Protein AF-M3HYA1-F1 (afdb_monomer_lite)

Radius of gyration: 26.89 Å; chains: 1; bounding box: 52×38×69 Å

Structure (mmCIF, N/CA/C/O backbone):
data_AF-M3HYA1-F1
#
_entry.id   AF-M3HYA1-F1
#
loop_
_atom_site.group_PDB
_atom_site.id
_atom_site.type_symbol
_atom_site.label_atom_id
_atom_site.label_alt_id
_atom_site.label_comp_id
_atom_site.label_asym_id
_atom_site.label_entity_id
_atom_site.label_seq_id
_atom_site.pdbx_PDB_ins_code
_atom_site.Cartn_x
_atom_site.Cartn_y
_atom_site.Cartn_z
_atom_site.occupancy
_atom_site.B_iso_or_equiv
_atom_site.auth_seq_id
_atom_site.auth_comp_id
_atom_site.auth_asym_id
_atom_site.auth_atom_id
_atom_site.pdbx_PDB_model_num
ATOM 1 N N . MET A 1 1 ? 27.926 14.614 -44.364 1.00 50.78 1 MET A N 1
ATOM 2 C CA . MET A 1 1 ? 27.875 14.006 -43.005 1.00 50.78 1 MET A CA 1
ATOM 3 C C . MET A 1 1 ? 26.904 12.796 -42.912 1.00 50.78 1 MET A C 1
ATOM 5 O O . MET A 1 1 ? 26.198 12.660 -41.919 1.00 50.78 1 MET A O 1
ATOM 9 N N . SER A 1 2 ? 26.841 11.893 -43.915 1.00 57.12 2 SER A N 1
ATOM 10 C CA . SER A 1 2 ? 25.579 11.154 -44.185 1.00 57.12 2 SER A CA 1
ATOM 11 C C . SER A 1 2 ? 25.626 9.624 -44.394 1.00 57.12 2 SER A C 1
ATOM 13 O O . SER A 1 2 ? 24.578 9.030 -44.579 1.00 57.12 2 SER A O 1
ATOM 15 N N . VAL A 1 3 ? 26.765 8.923 -44.306 1.00 55.47 3 VAL A N 1
ATOM 16 C CA . VAL A 1 3 ? 26.789 7.450 -44.553 1.00 55.47 3 VAL A CA 1
ATOM 17 C C . VAL A 1 3 ? 27.117 6.638 -43.290 1.00 55.47 3 VAL A C 1
ATOM 19 O O . VAL A 1 3 ? 26.374 5.730 -42.909 1.00 55.47 3 VAL A O 1
ATOM 22 N N . LYS A 1 4 ? 28.156 7.032 -42.535 1.00 57.69 4 L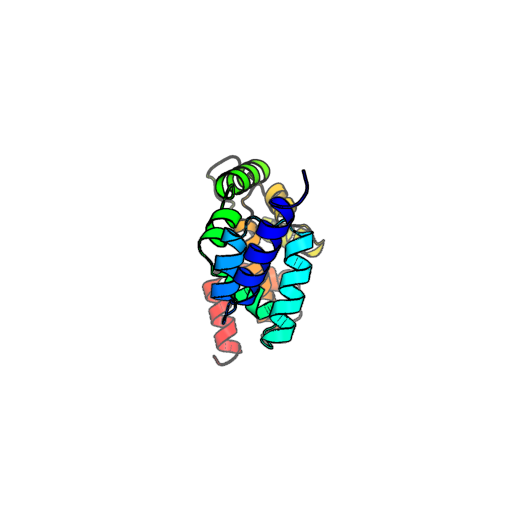YS A N 1
ATOM 23 C CA . LYS A 1 4 ? 28.570 6.350 -41.285 1.00 57.69 4 LYS A CA 1
ATOM 24 C C . LYS A 1 4 ? 27.471 6.311 -40.206 1.00 57.69 4 LYS A C 1
ATOM 26 O O . LYS A 1 4 ? 27.347 5.322 -39.483 1.00 57.69 4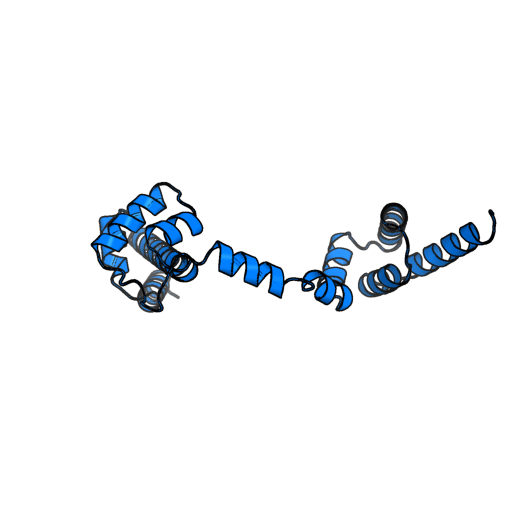 LYS A O 1
ATOM 31 N N . LYS A 1 5 ? 26.644 7.361 -40.098 1.00 59.50 5 LYS A N 1
ATOM 32 C CA . LYS A 1 5 ? 25.568 7.467 -39.088 1.00 59.50 5 LYS A CA 1
ATOM 33 C C . LYS A 1 5 ? 24.407 6.502 -39.370 1.00 59.50 5 LYS A C 1
ATOM 35 O O . LYS A 1 5 ? 23.895 5.879 -38.439 1.00 59.50 5 LYS A O 1
ATOM 40 N N . TYR A 1 6 ? 24.039 6.329 -40.641 1.00 60.25 6 TYR A N 1
ATOM 41 C CA . TYR A 1 6 ? 22.982 5.405 -41.068 1.00 60.25 6 TYR A CA 1
ATOM 42 C C . TYR A 1 6 ? 23.417 3.937 -40.966 1.00 60.25 6 TYR A C 1
ATOM 44 O O . TYR A 1 6 ? 22.649 3.109 -40.470 1.00 60.25 6 TYR A O 1
ATOM 52 N N . GLY A 1 7 ? 24.669 3.619 -41.321 1.00 65.00 7 GLY A N 1
ATOM 53 C CA . GLY A 1 7 ? 25.229 2.273 -41.138 1.00 65.00 7 GLY A CA 1
ATOM 54 C C . GLY A 1 7 ? 25.242 1.824 -39.670 1.00 65.00 7 GLY A C 1
ATOM 55 O O . GLY A 1 7 ? 24.864 0.697 -39.348 1.00 65.00 7 GLY A O 1
ATOM 56 N N . ASN A 1 8 ? 25.579 2.734 -38.749 1.00 74.56 8 ASN A N 1
ATOM 57 C CA . ASN A 1 8 ? 25.585 2.456 -37.308 1.00 74.56 8 ASN A CA 1
ATOM 58 C C . ASN A 1 8 ? 24.167 2.197 -36.759 1.00 74.56 8 ASN A C 1
ATOM 60 O O . ASN A 1 8 ? 23.968 1.305 -35.933 1.00 74.56 8 ASN A O 1
ATOM 64 N N . LEU A 1 9 ? 23.159 2.922 -37.258 1.00 77.06 9 LEU A N 1
ATOM 65 C CA . LEU A 1 9 ? 21.760 2.713 -36.878 1.00 77.06 9 LEU A CA 1
ATOM 66 C C . LEU A 1 9 ? 21.234 1.346 -37.339 1.00 77.06 9 LEU A C 1
ATOM 68 O O . LEU A 1 9 ? 20.646 0.626 -36.532 1.00 77.06 9 LEU A O 1
ATOM 72 N N . ARG A 1 10 ? 21.490 0.960 -38.598 1.00 81.06 10 ARG A N 1
ATOM 73 C CA . ARG A 1 10 ? 21.088 -0.355 -39.133 1.00 81.06 10 ARG A CA 1
ATOM 74 C C . ARG A 1 10 ? 21.724 -1.506 -38.348 1.00 81.06 10 ARG A C 1
ATOM 76 O O . ARG A 1 10 ? 21.028 -2.449 -37.982 1.00 81.06 10 ARG A O 1
ATOM 83 N N . LYS A 1 11 ? 23.015 -1.395 -38.011 1.00 83.88 11 LYS A N 1
ATOM 84 C CA . LYS A 1 11 ? 23.730 -2.398 -37.200 1.00 83.88 11 LYS A CA 1
ATOM 85 C C . LYS A 1 11 ? 23.126 -2.547 -35.799 1.00 83.88 11 LYS A C 1
ATOM 87 O O . LYS A 1 11 ? 22.925 -3.664 -35.331 1.00 83.88 11 LYS A O 1
ATOM 92 N N . ARG A 1 12 ? 22.798 -1.430 -35.138 1.00 84.75 12 ARG A N 1
ATOM 93 C CA . ARG A 1 12 ? 22.163 -1.430 -33.805 1.00 84.75 12 ARG A CA 1
ATOM 94 C C . ARG A 1 12 ? 20.744 -1.988 -33.829 1.00 84.75 12 ARG A C 1
ATOM 96 O O . ARG A 1 12 ? 20.393 -2.719 -32.912 1.00 84.75 12 ARG A O 1
ATOM 103 N N . LYS A 1 13 ? 19.961 -1.670 -34.867 1.00 87.56 13 LYS A N 1
ATOM 104 C CA . LYS A 1 13 ? 18.627 -2.247 -35.085 1.00 87.56 13 LYS A CA 1
ATOM 105 C C . LYS A 1 13 ? 18.717 -3.765 -35.233 1.00 87.56 13 LYS A C 1
ATOM 107 O O . LYS A 1 13 ? 18.084 -4.474 -34.465 1.00 87.56 13 LYS A O 1
ATOM 112 N N . ARG A 1 14 ? 19.560 -4.261 -36.147 1.00 88.56 14 ARG A N 1
ATOM 113 C CA . ARG A 1 14 ? 19.733 -5.707 -36.374 1.00 88.56 14 ARG A CA 1
ATOM 114 C C . ARG A 1 14 ? 20.131 -6.443 -35.094 1.00 88.56 14 ARG A C 1
ATOM 116 O O . ARG A 1 14 ? 19.580 -7.491 -34.800 1.00 88.56 14 ARG A O 1
ATOM 123 N N . LYS A 1 15 ? 21.034 -5.852 -34.308 1.00 90.31 15 LYS A N 1
ATOM 124 C CA . LYS A 1 15 ? 21.467 -6.405 -33.020 1.00 90.31 15 LYS A CA 1
ATOM 125 C C . LYS A 1 15 ? 20.358 -6.441 -31.959 1.00 90.31 15 LYS A C 1
ATOM 127 O O . LYS A 1 15 ? 20.421 -7.270 -31.071 1.00 90.31 15 LYS A O 1
ATOM 132 N N . LEU A 1 16 ? 19.389 -5.530 -32.003 1.00 90.06 16 LEU A N 1
ATOM 133 C CA . LEU A 1 16 ? 18.227 -5.549 -31.109 1.00 90.06 16 LEU A CA 1
ATOM 134 C C . LEU A 1 16 ? 17.212 -6.611 -31.527 1.00 90.06 16 LEU A C 1
ATOM 136 O O . LEU A 1 16 ? 16.700 -7.328 -30.678 1.00 90.06 16 LEU A O 1
ATOM 140 N N . LEU A 1 17 ? 16.965 -6.716 -32.833 1.00 92.31 17 LEU A N 1
ATOM 141 C CA . LEU A 1 17 ? 16.042 -7.699 -33.396 1.00 92.31 17 LEU A CA 1
ATOM 142 C C . LEU A 1 17 ? 16.547 -9.140 -33.260 1.00 92.31 17 LEU A C 1
ATOM 144 O O . LEU A 1 17 ? 15.741 -10.056 -33.251 1.00 92.31 17 LEU A O 1
ATOM 148 N N . SER A 1 18 ? 17.858 -9.348 -33.113 1.00 93.31 18 SER A N 1
ATOM 149 C CA . SER A 1 18 ? 18.441 -10.678 -32.906 1.00 93.31 18 SER A CA 1
ATOM 150 C C . SER A 1 18 ? 18.263 -11.229 -31.487 1.00 93.31 18 SER A C 1
ATOM 152 O O . SER A 1 18 ? 18.858 -12.252 -31.168 1.00 93.31 18 SER A O 1
ATOM 154 N N . ALA A 1 19 ? 17.553 -10.531 -30.597 1.00 94.62 19 ALA A N 1
ATOM 155 C CA . ALA A 1 19 ? 17.269 -11.047 -29.264 1.00 94.62 19 ALA A CA 1
ATOM 156 C C . ALA A 1 19 ? 16.262 -12.199 -29.349 1.00 94.62 19 ALA A C 1
ATOM 158 O O . ALA A 1 19 ? 15.220 -12.051 -29.983 1.00 94.62 19 ALA A O 1
ATOM 159 N N . SER A 1 20 ? 16.538 -13.314 -28.676 1.00 93.38 20 SER A N 1
ATOM 160 C CA . SER A 1 20 ? 15.624 -14.463 -28.649 1.00 93.38 20 SER A CA 1
ATOM 161 C C . SER A 1 20 ? 14.661 -14.427 -27.465 1.00 93.38 20 SER A C 1
ATOM 163 O O . SER A 1 20 ? 13.636 -15.092 -27.504 1.00 93.38 20 SER A O 1
ATOM 165 N N . THR A 1 21 ? 14.972 -13.654 -26.418 1.00 96.69 21 THR A N 1
ATOM 166 C CA . THR A 1 21 ? 14.136 -13.540 -25.212 1.00 96.69 21 THR A CA 1
ATOM 167 C C . THR A 1 21 ? 13.959 -12.084 -24.771 1.00 96.69 21 THR A C 1
ATOM 169 O O . THR A 1 21 ? 14.792 -11.230 -25.112 1.00 96.69 21 THR A O 1
ATOM 172 N N . PRO A 1 22 ? 12.925 -11.775 -23.965 1.00 96.12 22 PRO A N 1
ATOM 173 C CA . PRO A 1 22 ? 12.728 -10.446 -23.388 1.00 96.12 22 PRO A CA 1
ATOM 174 C C . PRO A 1 22 ? 13.934 -9.954 -22.571 1.00 96.12 22 PRO A C 1
ATOM 176 O O . PRO A 1 22 ? 14.305 -8.782 -22.651 1.00 96.12 22 PRO A O 1
ATOM 179 N N . GLU A 1 23 ? 14.606 -10.834 -21.824 1.00 95.31 23 GLU A N 1
ATOM 180 C CA . GLU A 1 23 ? 15.807 -10.507 -21.042 1.00 95.31 23 GLU A CA 1
ATOM 181 C C . GLU A 1 23 ? 16.959 -10.072 -21.947 1.00 95.31 23 GLU A C 1
ATOM 183 O O . GLU A 1 23 ? 17.575 -9.024 -21.718 1.00 95.31 23 GLU A O 1
ATOM 188 N N . GLN A 1 24 ? 17.217 -10.843 -23.008 1.00 95.50 24 GLN A N 1
ATOM 189 C CA . GLN A 1 24 ? 18.237 -10.507 -23.998 1.00 95.50 24 GLN A CA 1
ATOM 190 C C . GLN A 1 24 ? 17.899 -9.193 -24.708 1.00 95.50 24 GLN A C 1
ATOM 192 O O . GLN A 1 24 ? 18.779 -8.351 -24.912 1.00 95.50 24 GLN A O 1
ATOM 197 N N . TYR A 1 25 ? 16.622 -8.976 -25.033 1.00 94.81 25 TYR A N 1
ATOM 198 C CA . TYR A 1 25 ? 16.161 -7.742 -25.660 1.00 94.81 25 TYR A CA 1
ATOM 199 C C . TYR A 1 25 ? 16.444 -6.522 -24.774 1.00 94.81 25 TYR A C 1
ATOM 201 O O . TYR A 1 25 ? 16.960 -5.506 -25.253 1.00 94.81 25 TYR A O 1
ATOM 209 N N . ILE A 1 26 ? 16.186 -6.614 -23.464 1.00 94.00 26 ILE A N 1
ATOM 210 C CA . ILE A 1 26 ? 16.490 -5.536 -22.511 1.00 94.00 26 ILE A CA 1
ATOM 211 C C . ILE A 1 26 ? 17.997 -5.262 -22.429 1.00 94.00 26 ILE A C 1
ATOM 213 O O . ILE A 1 26 ? 18.398 -4.095 -22.501 1.00 94.00 26 ILE A O 1
ATOM 217 N N . GLU A 1 27 ? 18.829 -6.298 -22.332 1.00 93.38 27 GLU A N 1
ATOM 218 C CA . GLU A 1 27 ? 20.296 -6.184 -22.321 1.00 93.38 27 GLU A CA 1
ATOM 219 C C . GLU A 1 27 ? 20.820 -5.444 -23.563 1.00 93.38 27 GLU A C 1
ATOM 221 O O . GLU A 1 27 ? 21.581 -4.468 -23.480 1.00 93.38 27 GLU A O 1
ATOM 226 N N . LEU A 1 28 ? 20.353 -5.857 -24.741 1.00 93.25 28 LEU A N 1
ATOM 227 C CA . LEU A 1 28 ? 20.719 -5.252 -26.019 1.00 93.25 28 LEU A CA 1
ATOM 228 C C . LEU A 1 28 ? 20.169 -3.824 -26.139 1.00 93.25 28 LEU A C 1
ATOM 230 O O . LEU A 1 28 ? 20.872 -2.927 -26.616 1.00 93.25 28 LEU A O 1
ATOM 234 N N . SER A 1 29 ? 18.963 -3.567 -25.629 1.00 91.06 29 SER A N 1
ATOM 235 C CA . SER A 1 29 ? 18.353 -2.235 -25.588 1.00 91.06 29 SER A CA 1
ATOM 236 C C . SER A 1 29 ? 19.150 -1.261 -24.737 1.00 91.06 29 SER A C 1
ATOM 238 O O . SER A 1 29 ? 19.404 -0.136 -25.189 1.00 91.06 29 SER A O 1
ATOM 240 N N . ILE A 1 30 ? 19.611 -1.672 -23.557 1.00 89.69 30 ILE A N 1
ATOM 241 C CA . ILE A 1 30 ? 20.474 -0.847 -22.702 1.00 89.69 30 ILE A CA 1
ATOM 242 C C . ILE A 1 30 ? 21.777 -0.510 -23.443 1.00 89.69 30 ILE A C 1
ATOM 244 O O . ILE A 1 30 ? 22.164 0.659 -23.505 1.00 89.69 30 ILE A O 1
ATOM 248 N N . LYS A 1 31 ? 22.396 -1.501 -24.098 1.00 88.31 31 LYS A N 1
ATOM 249 C CA . LYS A 1 31 ? 23.670 -1.347 -24.827 1.00 88.31 31 LYS A CA 1
ATOM 250 C C . LYS A 1 31 ? 23.550 -0.553 -26.137 1.00 88.31 31 LYS A C 1
ATOM 252 O O . LYS A 1 31 ? 24.516 0.075 -26.563 1.00 88.31 31 LYS A O 1
ATOM 257 N N . SER A 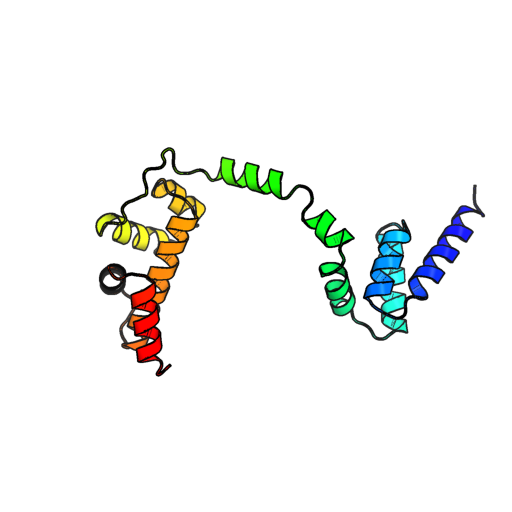1 32 ? 22.377 -0.536 -26.774 1.00 83.50 32 SER A N 1
ATOM 258 C CA . SER A 1 32 ? 22.174 0.033 -28.119 1.00 83.50 32 SER A CA 1
ATOM 259 C C . SER A 1 32 ? 22.379 1.556 -28.226 1.00 83.50 32 SER A C 1
ATOM 261 O O . SER A 1 32 ? 22.552 2.074 -29.334 1.00 83.50 32 SER A O 1
ATOM 263 N N . LYS A 1 33 ? 22.346 2.300 -27.105 1.00 78.00 33 LYS A N 1
ATOM 264 C CA . LYS A 1 33 ? 22.386 3.782 -27.060 1.00 78.00 33 LYS A CA 1
ATOM 265 C C . LYS A 1 33 ? 21.422 4.459 -28.066 1.00 78.00 33 LYS A C 1
ATOM 267 O O . LYS A 1 33 ? 21.692 5.563 -28.533 1.00 78.00 33 LYS A O 1
ATOM 272 N N . LEU A 1 34 ? 20.336 3.786 -28.464 1.00 82.19 34 LEU A N 1
ATOM 273 C CA . LEU A 1 34 ? 19.315 4.341 -29.360 1.00 82.19 34 LEU A CA 1
ATOM 274 C C . LEU A 1 34 ? 18.381 5.295 -28.601 1.00 82.19 34 LEU A C 1
ATOM 276 O O . LEU A 1 34 ? 18.129 5.105 -27.410 1.00 82.19 34 LEU A O 1
ATOM 280 N N . THR A 1 35 ? 17.852 6.305 -29.296 1.00 78.19 35 THR A N 1
ATOM 281 C CA . THR A 1 35 ? 16.873 7.250 -28.737 1.00 78.19 35 THR A CA 1
ATOM 282 C C . THR A 1 35 ? 15.495 6.600 -28.574 1.00 78.19 35 THR A C 1
ATOM 284 O O . THR A 1 35 ? 15.175 5.635 -29.269 1.00 78.19 35 THR A O 1
ATOM 287 N N . GLY A 1 36 ? 14.670 7.137 -27.667 1.00 76.56 36 GLY A N 1
ATOM 288 C CA . GLY A 1 36 ? 13.341 6.602 -27.330 1.00 76.56 36 GLY A CA 1
ATOM 289 C C . GLY A 1 36 ? 12.435 6.322 -28.540 1.00 76.56 36 GLY A C 1
ATOM 290 O O . GLY A 1 36 ? 12.014 5.177 -28.695 1.00 76.56 36 GLY A O 1
ATOM 291 N N . PRO A 1 37 ? 12.216 7.290 -29.453 1.00 77.06 37 PRO A N 1
ATOM 292 C CA . PRO A 1 37 ? 11.366 7.079 -30.629 1.00 77.06 37 PRO A CA 1
ATOM 293 C C . PRO A 1 37 ? 11.848 5.935 -31.532 1.00 77.06 37 PRO A C 1
ATOM 295 O O . PRO A 1 37 ? 11.060 5.107 -31.979 1.00 77.06 37 PRO A O 1
ATOM 298 N N . LYS A 1 38 ? 13.169 5.820 -31.729 1.00 79.31 38 LYS A N 1
ATOM 299 C CA . LYS A 1 38 ? 13.770 4.757 -32.551 1.00 79.31 38 LYS A CA 1
ATOM 300 C C . LYS A 1 38 ? 13.646 3.384 -31.895 1.00 79.31 38 LYS A C 1
ATOM 302 O O . LYS A 1 38 ? 13.476 2.393 -32.591 1.00 79.31 38 LYS A O 1
ATOM 307 N N . LYS A 1 39 ? 13.716 3.319 -30.563 1.00 84.44 39 LYS A N 1
ATOM 308 C CA . LYS A 1 39 ? 13.506 2.075 -29.813 1.00 84.44 39 LYS A CA 1
ATOM 309 C C . LYS A 1 39 ? 12.055 1.619 -29.834 1.00 84.44 39 LYS A C 1
ATOM 311 O O . LYS A 1 39 ? 11.840 0.416 -29.844 1.00 84.44 39 LYS A O 1
ATOM 316 N N . SER A 1 40 ? 11.092 2.541 -29.843 1.00 86.00 40 SER A N 1
ATOM 317 C CA . SER A 1 40 ? 9.668 2.188 -29.862 1.00 86.00 40 SER A CA 1
ATOM 318 C C . SER A 1 40 ? 9.331 1.350 -31.098 1.00 86.00 40 SER A C 1
ATOM 320 O O . SER A 1 40 ? 8.913 0.206 -30.966 1.00 86.00 40 SER A O 1
ATOM 322 N N . SER A 1 41 ? 9.676 1.855 -32.289 1.00 88.50 41 SER A N 1
ATOM 323 C CA . SER A 1 41 ? 9.460 1.143 -33.559 1.00 88.50 41 SER A CA 1
ATOM 324 C C . SER A 1 41 ? 10.168 -0.220 -33.612 1.00 88.50 41 SER A C 1
ATOM 326 O O . SER A 1 41 ? 9.557 -1.204 -34.013 1.00 88.50 41 SER A O 1
ATOM 328 N N . ILE A 1 42 ? 11.418 -0.307 -33.140 1.00 90.81 42 ILE A N 1
ATOM 329 C CA . ILE A 1 42 ? 12.170 -1.576 -33.105 1.00 90.81 42 ILE A CA 1
ATOM 330 C C . ILE A 1 42 ? 11.553 -2.566 -32.107 1.00 90.81 42 ILE A C 1
ATOM 332 O O . ILE A 1 42 ? 11.567 -3.767 -32.348 1.00 90.81 42 ILE A O 1
ATOM 336 N N . THR A 1 43 ? 11.000 -2.070 -30.998 1.00 92.31 43 THR A N 1
ATOM 337 C CA . THR A 1 43 ? 10.329 -2.912 -30.001 1.00 92.31 43 THR A CA 1
ATOM 338 C C . THR A 1 43 ? 9.060 -3.517 -30.577 1.00 92.31 43 THR A C 1
ATOM 340 O O . THR A 1 43 ? 8.867 -4.718 -30.444 1.00 92.31 43 THR A O 1
ATOM 343 N N . SER A 1 44 ? 8.233 -2.724 -31.261 1.00 93.06 44 SER A N 1
ATOM 344 C CA . SER A 1 44 ? 7.032 -3.233 -31.933 1.00 93.06 44 SER A CA 1
ATOM 345 C C . SER A 1 44 ? 7.367 -4.304 -32.974 1.00 93.06 44 SER A C 1
ATOM 347 O O . SER A 1 44 ? 6.711 -5.341 -33.022 1.00 93.06 44 SER A O 1
ATOM 349 N N . GLU A 1 45 ? 8.417 -4.084 -33.770 1.00 94.12 45 GLU A N 1
ATOM 350 C CA . GLU A 1 45 ? 8.896 -5.049 -34.768 1.00 94.12 45 GLU A CA 1
ATOM 351 C C . GLU A 1 45 ? 9.384 -6.349 -34.113 1.00 94.12 45 GLU A C 1
ATOM 353 O O . GLU A 1 45 ? 8.985 -7.434 -34.528 1.00 94.12 45 GLU A O 1
ATOM 358 N N . TRP A 1 46 ? 10.175 -6.249 -33.041 1.00 95.69 46 TRP A N 1
ATOM 359 C CA . TRP A 1 46 ? 10.661 -7.414 -32.302 1.00 95.69 46 TRP A CA 1
ATOM 360 C C . TRP A 1 46 ? 9.519 -8.231 -31.682 1.00 95.69 46 TRP A C 1
ATOM 362 O O . TRP A 1 46 ? 9.484 -9.450 -31.842 1.00 95.69 46 TRP A O 1
ATOM 372 N N . LEU A 1 47 ? 8.556 -7.567 -31.037 1.00 95.56 47 LEU A N 1
ATOM 373 C CA . LEU A 1 47 ? 7.375 -8.213 -30.451 1.00 95.56 47 LEU A CA 1
ATOM 374 C C . LEU A 1 47 ? 6.561 -8.953 -31.514 1.00 95.56 47 LEU A C 1
ATOM 376 O O . LEU A 1 47 ? 6.235 -10.122 -31.337 1.00 95.56 47 LEU A O 1
ATOM 380 N N . THR A 1 48 ? 6.323 -8.303 -32.656 1.00 94.88 48 THR A N 1
ATOM 381 C CA . THR A 1 48 ? 5.602 -8.913 -33.785 1.00 94.88 48 THR A CA 1
ATOM 382 C C . THR A 1 48 ? 6.330 -10.154 -34.304 1.00 94.88 48 THR A C 1
ATOM 384 O O . THR A 1 48 ? 5.696 -11.165 -34.577 1.00 94.88 48 THR A O 1
ATOM 387 N N . SER A 1 49 ? 7.663 -10.106 -34.405 1.00 93.75 49 SER A N 1
ATOM 388 C CA . SER A 1 49 ? 8.456 -11.232 -34.920 1.00 93.75 49 SER A CA 1
ATOM 389 C C . SER A 1 49 ? 8.612 -12.411 -33.955 1.00 93.75 49 SER A C 1
ATOM 391 O O . SER A 1 49 ? 8.910 -13.514 -34.398 1.00 93.75 49 SER A O 1
ATOM 393 N N . THR A 1 50 ? 8.461 -12.185 -32.648 1.00 94.44 50 THR A N 1
ATOM 394 C CA . THR A 1 50 ? 8.738 -13.197 -31.612 1.00 94.44 50 THR A CA 1
ATOM 395 C C . THR A 1 50 ? 7.483 -13.733 -30.933 1.00 94.44 50 THR A C 1
ATOM 397 O O . THR A 1 50 ? 7.548 -14.774 -30.288 1.00 94.44 50 THR A O 1
ATOM 400 N N . GLY A 1 51 ? 6.353 -13.029 -31.044 1.00 94.38 51 GLY A N 1
ATOM 401 C CA . GLY A 1 51 ? 5.112 -13.367 -30.346 1.00 94.38 51 GLY A CA 1
ATOM 402 C C . GLY A 1 51 ? 5.093 -12.976 -28.864 1.00 94.38 51 GLY A C 1
ATOM 403 O O . GLY A 1 51 ? 4.083 -13.189 -28.199 1.00 94.38 51 GLY A O 1
ATOM 404 N N . TYR A 1 52 ? 6.169 -12.379 -28.338 1.00 96.44 52 TYR A N 1
ATOM 405 C CA . TYR A 1 52 ? 6.174 -11.825 -26.984 1.00 96.44 52 TYR A CA 1
ATOM 406 C C . TYR A 1 52 ? 5.279 -10.591 -26.874 1.00 96.44 52 TYR A C 1
ATOM 408 O O . TYR A 1 52 ? 4.985 -9.898 -27.851 1.00 96.44 52 TYR A O 1
ATOM 416 N N . THR A 1 53 ? 4.896 -10.274 -25.641 1.00 96.19 53 THR A N 1
ATOM 417 C CA . THR A 1 53 ? 4.049 -9.132 -25.306 1.00 96.19 53 THR A CA 1
ATOM 418 C C . THR A 1 53 ? 4.839 -7.993 -24.664 1.00 96.19 53 THR A C 1
ATOM 420 O O . THR A 1 53 ? 5.974 -8.126 -24.192 1.00 96.19 53 THR A O 1
ATOM 423 N N . ILE A 1 54 ? 4.203 -6.822 -24.595 1.00 93.50 54 ILE A N 1
ATOM 424 C CA . ILE A 1 54 ? 4.732 -5.682 -23.840 1.00 93.50 54 ILE A CA 1
ATOM 425 C C . ILE A 1 54 ? 4.916 -6.029 -22.356 1.00 93.50 54 ILE A C 1
ATOM 427 O O . ILE A 1 54 ? 5.838 -5.507 -21.720 1.00 93.50 54 ILE A O 1
ATOM 431 N N . ASP A 1 55 ? 4.072 -6.894 -21.796 1.00 95.38 55 ASP A N 1
ATOM 432 C CA . ASP A 1 55 ? 4.161 -7.267 -20.388 1.00 95.38 55 ASP A CA 1
ATOM 433 C C . ASP A 1 55 ? 5.362 -8.176 -20.112 1.00 95.38 55 ASP A C 1
ATOM 435 O O . ASP A 1 55 ? 6.025 -7.978 -19.092 1.00 95.38 55 ASP A O 1
ATOM 439 N N . ASP A 1 56 ? 5.762 -9.023 -21.063 1.00 95.62 56 ASP A N 1
ATOM 440 C CA . ASP A 1 56 ? 7.009 -9.800 -20.982 1.00 95.62 56 ASP A CA 1
ATOM 441 C C . ASP A 1 56 ? 8.239 -8.882 -20.928 1.00 95.62 56 ASP A C 1
ATOM 443 O O . ASP A 1 56 ? 9.133 -9.035 -20.088 1.00 95.62 56 ASP A O 1
ATOM 447 N N . ILE A 1 57 ? 8.255 -7.836 -21.763 1.00 93.69 57 ILE A N 1
ATOM 448 C CA . ILE A 1 57 ? 9.312 -6.814 -21.737 1.00 93.69 57 ILE A CA 1
ATOM 449 C C . ILE A 1 57 ? 9.311 -6.057 -20.406 1.00 93.69 57 ILE A C 1
ATOM 451 O O . ILE A 1 57 ? 10.381 -5.802 -19.840 1.00 93.69 57 ILE A O 1
ATOM 455 N N . LYS A 1 58 ? 8.139 -5.665 -19.886 1.00 93.31 58 LYS A N 1
ATOM 456 C CA . LYS A 1 58 ? 8.044 -4.996 -18.576 1.00 93.31 58 LYS A CA 1
ATOM 457 C C . LYS A 1 58 ? 8.553 -5.909 -17.466 1.00 93.31 58 LYS A C 1
ATOM 459 O O . LYS A 1 58 ? 9.294 -5.440 -16.599 1.00 93.31 58 LYS A O 1
ATOM 464 N N . TYR A 1 59 ? 8.183 -7.185 -17.500 1.00 94.19 59 TYR A N 1
ATOM 465 C CA . TYR A 1 59 ? 8.596 -8.185 -16.529 1.00 94.19 59 TYR A CA 1
ATOM 466 C C . TYR A 1 59 ? 10.123 -8.342 -16.514 1.00 94.19 59 TYR A C 1
ATOM 468 O O . TYR A 1 59 ? 10.752 -8.115 -15.473 1.00 94.19 59 TYR A O 1
ATOM 476 N N . ALA A 1 60 ? 10.739 -8.578 -17.676 1.00 95.00 60 ALA A N 1
ATOM 477 C CA . ALA A 1 60 ? 12.193 -8.666 -17.815 1.00 95.00 60 ALA A CA 1
ATOM 478 C C . ALA A 1 60 ? 12.898 -7.367 -17.379 1.00 95.00 60 ALA A C 1
ATOM 480 O O . ALA A 1 60 ? 13.853 -7.382 -16.593 1.00 95.00 60 ALA A O 1
ATOM 481 N N . ARG A 1 61 ? 12.383 -6.204 -17.804 1.00 93.56 61 ARG A N 1
ATOM 482 C CA . ARG A 1 61 ? 12.920 -4.887 -17.423 1.00 93.56 61 ARG A CA 1
ATOM 483 C C . ARG A 1 61 ? 12.908 -4.673 -15.912 1.00 93.56 61 ARG A C 1
ATOM 485 O O . ARG A 1 61 ? 13.880 -4.148 -15.369 1.00 93.56 61 ARG A O 1
ATOM 492 N N . ASN A 1 62 ? 11.821 -5.041 -15.236 1.00 91.81 62 ASN A N 1
ATOM 493 C CA . ASN A 1 62 ? 11.646 -4.815 -13.801 1.00 91.81 62 ASN A CA 1
ATOM 494 C C . ASN A 1 62 ? 12.615 -5.640 -12.943 1.00 91.81 62 ASN A C 1
ATOM 496 O O . ASN A 1 62 ? 12.967 -5.205 -11.840 1.00 91.81 62 ASN A O 1
ATOM 500 N N . ARG A 1 63 ? 13.063 -6.791 -13.455 1.00 92.50 63 ARG A N 1
ATOM 501 C CA . ARG A 1 63 ? 14.031 -7.684 -12.799 1.00 92.50 63 ARG A CA 1
ATOM 502 C C . ARG A 1 63 ? 15.483 -7.328 -13.128 1.00 92.50 63 ARG A C 1
ATOM 504 O O . ARG A 1 63 ? 16.371 -7.612 -12.327 1.00 92.50 63 ARG A O 1
ATOM 511 N N . HIS A 1 64 ? 15.722 -6.642 -14.244 1.00 94.19 64 HIS A N 1
ATOM 512 C CA . HIS A 1 64 ? 17.061 -6.316 -14.725 1.00 94.19 64 HIS A CA 1
ATOM 513 C C . HIS A 1 64 ? 17.861 -5.407 -13.754 1.00 94.19 64 HIS A C 1
ATOM 515 O O . HIS A 1 64 ? 17.399 -4.305 -13.421 1.00 94.19 64 HIS A O 1
ATOM 521 N N . PRO A 1 65 ? 19.105 -5.769 -13.365 1.00 92.69 65 PRO A N 1
ATOM 522 C CA . PRO A 1 65 ? 19.913 -5.024 -12.388 1.00 92.69 65 PRO A CA 1
ATOM 523 C C . PRO A 1 65 ? 20.114 -3.539 -12.718 1.00 92.69 65 PRO A C 1
ATOM 525 O O . PRO A 1 65 ? 19.908 -2.683 -11.859 1.00 92.69 65 PRO A O 1
ATOM 528 N N . PHE A 1 66 ? 20.441 -3.210 -13.975 1.00 91.94 66 PHE A N 1
ATOM 529 C CA . PHE A 1 66 ? 20.578 -1.818 -14.437 1.00 91.94 66 PHE A CA 1
ATOM 530 C C . PHE A 1 66 ? 19.338 -0.959 -14.138 1.00 91.94 66 PHE A C 1
ATOM 532 O O . PHE A 1 66 ? 19.451 0.126 -13.567 1.00 91.94 66 PHE A O 1
ATOM 539 N N . TRP A 1 67 ? 18.142 -1.442 -14.493 1.00 89.69 67 TRP A N 1
ATOM 540 C CA . TRP A 1 67 ? 16.901 -0.696 -14.287 1.00 89.69 67 TRP A CA 1
ATOM 541 C C . TRP A 1 67 ? 16.500 -0.638 -12.815 1.00 89.69 67 TRP A C 1
ATOM 543 O O . TRP A 1 67 ? 16.003 0.398 -12.376 1.00 89.69 67 TRP A O 1
ATOM 553 N N . ARG A 1 68 ? 16.784 -1.687 -12.030 1.00 89.50 68 ARG A N 1
ATOM 554 C CA . ARG A 1 68 ? 16.624 -1.657 -10.567 1.00 89.50 68 ARG A CA 1
ATOM 555 C C . ARG A 1 68 ? 17.519 -0.594 -9.928 1.00 89.50 68 ARG A C 1
ATOM 557 O O . ARG A 1 68 ? 17.018 0.226 -9.162 1.00 89.50 68 ARG A O 1
ATOM 564 N N . LYS A 1 69 ? 18.806 -0.551 -10.295 1.00 89.38 69 LYS A N 1
ATOM 565 C CA . LYS A 1 69 ? 19.757 0.466 -9.818 1.00 89.38 69 LYS A CA 1
ATOM 566 C C . LYS A 1 69 ? 19.299 1.870 -10.203 1.00 89.38 69 LYS A C 1
ATOM 568 O O . LYS A 1 69 ? 19.251 2.743 -9.348 1.00 89.38 69 LYS A O 1
ATOM 573 N N . LYS A 1 70 ? 18.885 2.073 -11.458 1.00 87.75 70 LYS A N 1
ATOM 574 C CA . LYS A 1 70 ? 18.399 3.374 -11.942 1.00 87.75 70 LYS A CA 1
ATOM 575 C C . LYS A 1 70 ? 17.105 3.825 -11.254 1.00 87.75 70 LYS A C 1
ATOM 577 O O . LYS A 1 70 ? 16.967 4.999 -10.945 1.00 87.75 70 LYS A O 1
ATOM 582 N N . ARG A 1 71 ? 16.170 2.909 -10.979 1.00 84.69 71 ARG A N 1
ATOM 583 C CA . ARG A 1 71 ? 14.941 3.202 -10.217 1.00 84.69 71 ARG A CA 1
ATOM 584 C C . ARG A 1 71 ? 15.250 3.606 -8.774 1.00 84.69 71 ARG A C 1
ATOM 586 O O . ARG A 1 71 ? 14.638 4.533 -8.247 1.00 84.69 71 ARG A O 1
ATOM 593 N N . ASN A 1 72 ? 16.207 2.920 -8.156 1.00 83.44 72 ASN A N 1
ATOM 594 C CA . ASN A 1 72 ? 16.643 3.200 -6.790 1.00 83.44 72 ASN A CA 1
ATOM 595 C C . ASN A 1 72 ? 17.597 4.403 -6.711 1.00 83.44 72 ASN A C 1
ATOM 597 O O . ASN A 1 72 ? 17.841 4.921 -5.629 1.00 83.44 72 ASN A O 1
ATOM 601 N N . GLN A 1 73 ? 18.116 4.895 -7.835 1.00 88.38 73 GLN A N 1
ATOM 602 C CA . GLN A 1 73 ? 18.948 6.090 -7.846 1.00 88.38 73 GLN A CA 1
ATOM 603 C C . GLN A 1 73 ? 18.142 7.288 -7.331 1.00 88.38 73 GLN A C 1
ATOM 605 O O . GLN A 1 73 ? 17.008 7.533 -7.763 1.00 88.38 73 GLN A O 1
ATOM 610 N N . GLY A 1 74 ? 18.708 8.016 -6.372 1.00 82.81 74 GLY A N 1
ATOM 611 C CA . GLY A 1 74 ? 18.026 9.125 -5.715 1.00 82.81 74 GLY A CA 1
ATOM 612 C C . GLY A 1 74 ? 16.946 8.696 -4.711 1.00 82.81 74 GLY A C 1
ATOM 613 O O . GLY A 1 74 ? 16.173 9.543 -4.266 1.00 82.81 74 GLY A O 1
ATOM 614 N N . SER A 1 75 ? 16.766 7.393 -4.432 1.00 83.94 75 SER A N 1
ATOM 615 C CA . SER A 1 75 ? 15.688 6.943 -3.539 1.00 83.94 75 SER A CA 1
ATOM 616 C C . SER A 1 75 ? 15.925 7.382 -2.107 1.00 83.94 75 SER A C 1
ATOM 618 O O . SER A 1 75 ? 14.962 7.725 -1.432 1.00 83.94 75 SER A O 1
ATOM 620 N N . TYR A 1 76 ? 17.183 7.381 -1.666 1.00 81.38 76 TYR A N 1
ATOM 621 C CA . TYR A 1 76 ? 17.561 7.820 -0.331 1.00 81.38 76 TYR A CA 1
ATOM 622 C C . TYR A 1 76 ? 17.220 9.298 -0.135 1.00 81.38 76 TYR A C 1
ATOM 624 O O . TYR A 1 76 ? 16.469 9.637 0.769 1.00 81.38 76 TYR A O 1
ATOM 632 N N . GLU A 1 77 ? 17.649 10.157 -1.055 1.00 87.19 77 GLU A N 1
ATOM 633 C CA . GLU A 1 77 ? 17.431 11.602 -1.013 1.00 87.19 77 GLU A CA 1
ATOM 634 C C . GLU A 1 77 ? 15.943 11.942 -1.125 1.00 87.19 77 GLU A C 1
ATOM 636 O O . GLU A 1 77 ? 15.435 12.778 -0.381 1.00 87.19 77 GLU A O 1
ATOM 641 N N . ARG A 1 78 ? 15.203 11.256 -2.012 1.00 83.75 78 ARG A N 1
ATOM 642 C CA . ARG A 1 78 ? 13.739 11.396 -2.087 1.00 83.75 78 ARG A CA 1
ATOM 643 C C . ARG A 1 78 ? 13.064 10.969 -0.786 1.00 83.75 78 ARG A C 1
ATOM 645 O O . ARG A 1 78 ? 12.091 11.600 -0.382 1.00 83.75 78 ARG A O 1
ATOM 652 N N . ASN A 1 79 ? 13.548 9.903 -0.150 1.00 82.06 79 ASN A N 1
ATOM 653 C CA . ASN A 1 79 ? 12.990 9.419 1.107 1.00 82.06 79 ASN A CA 1
ATOM 654 C C . ASN A 1 79 ? 13.346 10.341 2.283 1.00 82.06 79 ASN A C 1
ATOM 656 O O . ASN A 1 79 ? 12.474 10.589 3.105 1.00 82.06 79 ASN A O 1
ATOM 660 N N . SER A 1 80 ? 14.560 10.900 2.321 1.00 81.75 80 SER A N 1
ATOM 661 C CA . SER A 1 80 ? 14.984 11.899 3.314 1.00 81.75 80 SER A CA 1
ATOM 662 C C . SER A 1 80 ? 14.139 13.162 3.210 1.00 81.75 80 SER A C 1
ATOM 664 O O . SER A 1 80 ? 13.500 13.545 4.182 1.00 81.75 80 SER A O 1
ATOM 666 N N . LYS A 1 81 ? 14.000 13.728 2.002 1.00 85.00 81 LYS A N 1
ATOM 667 C CA . LYS A 1 81 ? 13.134 14.897 1.769 1.00 85.00 81 LYS A CA 1
ATOM 668 C C . LYS A 1 81 ? 11.690 14.634 2.182 1.00 85.00 81 LYS A C 1
ATOM 670 O O . LYS A 1 81 ? 11.053 15.486 2.788 1.00 85.00 81 LYS A O 1
ATOM 675 N N . ARG A 1 82 ? 11.167 13.444 1.873 1.00 80.88 82 ARG A N 1
ATOM 676 C CA . ARG A 1 82 ? 9.819 13.045 2.291 1.00 80.88 82 ARG A CA 1
ATOM 677 C C . ARG A 1 82 ? 9.713 12.937 3.814 1.00 80.88 82 ARG A C 1
ATOM 679 O O . ARG A 1 82 ? 8.696 13.335 4.370 1.00 80.88 82 ARG A O 1
ATOM 686 N N . LEU A 1 83 ? 10.731 12.392 4.476 1.00 80.06 83 LEU A N 1
ATOM 687 C CA . LEU A 1 83 ? 10.769 12.279 5.931 1.00 80.06 83 LEU A CA 1
ATOM 688 C C . LEU A 1 83 ? 10.807 13.663 6.587 1.00 80.06 83 LEU A C 1
ATOM 690 O O . LEU A 1 83 ? 10.016 13.910 7.487 1.00 80.06 83 LEU A O 1
ATOM 694 N N . GLU A 1 84 ? 11.644 14.574 6.088 1.00 82.62 84 GLU A N 1
ATOM 695 C CA . GLU A 1 84 ? 11.711 15.973 6.534 1.00 82.62 84 GLU A CA 1
ATOM 696 C C . GLU A 1 84 ? 10.362 16.686 6.363 1.00 82.62 84 GLU A C 1
ATOM 698 O O . GLU A 1 84 ? 9.848 17.284 7.306 1.00 82.62 84 GLU A O 1
ATOM 703 N N . GLN A 1 85 ? 9.738 16.565 5.187 1.00 82.69 85 GLN A N 1
ATOM 704 C CA . GLN A 1 85 ? 8.437 17.181 4.885 1.00 82.69 85 GLN A CA 1
ATOM 705 C C . GLN A 1 85 ? 7.291 16.649 5.752 1.00 82.69 85 GLN A C 1
ATOM 707 O O . GLN A 1 85 ? 6.300 17.348 5.979 1.00 82.69 85 GLN A O 1
ATOM 712 N N . HIS A 1 86 ? 7.399 15.404 6.210 1.00 81.44 86 HIS A N 1
ATOM 713 C CA . HIS A 1 86 ? 6.339 14.712 6.934 1.00 81.44 86 HIS A CA 1
ATOM 714 C C . HIS A 1 86 ? 6.731 14.332 8.361 1.00 81.44 86 HIS A C 1
ATOM 716 O O . HIS A 1 86 ? 6.129 13.430 8.955 1.00 81.44 86 HIS A O 1
ATOM 722 N N . ASN A 1 87 ? 7.702 15.043 8.936 1.00 81.62 87 ASN A N 1
ATOM 723 C CA . ASN A 1 87 ? 8.022 14.916 10.344 1.00 81.62 87 ASN A CA 1
ATOM 724 C C . ASN A 1 87 ? 7.044 15.746 11.189 1.00 81.62 87 ASN A C 1
ATOM 726 O O . ASN A 1 87 ? 7.261 16.921 11.480 1.00 81.62 87 ASN A O 1
ATOM 730 N N . TYR A 1 88 ? 5.919 15.133 11.554 1.00 83.94 88 TYR A N 1
ATOM 731 C CA . TYR A 1 88 ? 4.852 15.796 12.311 1.00 83.94 88 TYR A CA 1
ATOM 732 C C . TYR A 1 88 ? 5.005 15.694 13.832 1.00 83.94 88 TYR A C 1
ATOM 734 O O . TYR A 1 88 ? 4.161 16.212 14.564 1.00 83.94 88 TYR A O 1
ATOM 742 N N . TYR A 1 89 ? 6.057 15.040 14.318 1.00 78.75 89 TYR A N 1
ATOM 743 C CA . TYR A 1 89 ? 6.350 14.884 15.737 1.00 78.75 89 TYR A CA 1
ATOM 744 C C . TYR A 1 89 ? 7.704 15.533 16.044 1.00 78.75 89 TYR A C 1
ATOM 746 O O . TYR A 1 89 ? 8.649 15.428 15.273 1.00 78.75 89 TYR A O 1
ATOM 754 N N . ARG A 1 90 ? 7.781 16.278 17.150 1.00 69.69 90 ARG A N 1
ATOM 755 C CA . ARG A 1 90 ? 8.989 17.041 17.528 1.00 69.69 90 ARG A CA 1
ATOM 756 C C . ARG A 1 90 ? 9.817 16.372 18.622 1.00 69.69 90 ARG A C 1
ATOM 758 O O . ARG A 1 90 ? 10.875 16.879 18.966 1.00 69.69 90 ARG A O 1
ATOM 765 N N . SER A 1 91 ? 9.328 15.274 19.182 1.00 71.12 91 SER A N 1
ATOM 766 C CA . SER A 1 91 ? 9.978 14.552 20.269 1.00 71.12 91 SER A CA 1
ATOM 767 C C . SER A 1 91 ? 9.815 13.051 20.080 1.00 71.12 91 SER A C 1
ATOM 769 O O . SER A 1 91 ? 8.874 12.593 19.428 1.00 71.12 91 SER A O 1
ATOM 771 N N . ASP A 1 92 ? 10.691 12.284 20.724 1.00 72.94 92 ASP A N 1
ATOM 772 C CA . ASP A 1 92 ? 10.595 10.821 20.793 1.00 72.94 92 ASP A CA 1
ATOM 773 C C . ASP A 1 92 ? 9.433 10.338 21.678 1.00 72.94 92 ASP A C 1
ATOM 775 O O . ASP A 1 92 ? 9.217 9.135 21.854 1.00 72.94 92 ASP A O 1
ATOM 779 N N . GLN A 1 93 ? 8.646 11.268 22.233 1.00 75.31 93 GLN A N 1
ATOM 780 C CA . GLN A 1 93 ? 7.460 10.933 23.001 1.00 75.31 93 GLN A CA 1
ATOM 781 C C . GLN A 1 93 ? 6.407 10.322 22.082 1.00 75.31 93 GLN A C 1
ATOM 783 O O . GLN A 1 93 ? 5.798 10.971 21.228 1.00 75.31 93 GLN A O 1
ATOM 788 N N . LYS A 1 94 ? 6.169 9.029 22.287 1.00 81.19 94 LYS A N 1
ATOM 789 C CA . LYS A 1 94 ? 5.128 8.294 21.578 1.00 81.19 94 LYS A CA 1
ATOM 790 C C . LYS A 1 94 ? 3.757 8.806 22.011 1.00 81.19 94 LYS A C 1
ATOM 792 O O . LYS A 1 94 ? 3.472 8.943 23.198 1.00 81.19 94 LYS A O 1
ATOM 797 N N . ILE A 1 95 ? 2.884 9.035 21.034 1.00 88.81 95 ILE A N 1
ATOM 798 C CA . ILE A 1 95 ? 1.482 9.357 21.299 1.00 88.81 95 ILE A CA 1
ATOM 799 C C . ILE A 1 95 ? 0.820 8.239 22.115 1.00 88.81 95 ILE A C 1
ATOM 801 O O . ILE A 1 95 ? 0.890 7.059 21.765 1.00 88.81 95 ILE A O 1
ATOM 805 N N . VAL A 1 96 ? 0.114 8.629 23.173 1.00 90.31 96 VAL A N 1
ATOM 806 C CA . VAL A 1 96 ? -0.787 7.741 23.912 1.00 90.31 96 VAL A CA 1
ATOM 807 C C . VAL A 1 96 ? -2.187 7.862 23.319 1.00 90.31 96 VAL A C 1
ATOM 809 O O . VAL A 1 96 ? -2.823 8.916 23.419 1.00 90.31 96 VAL A O 1
ATOM 812 N N . TRP A 1 97 ? -2.659 6.784 22.693 1.00 91.81 97 TRP A N 1
ATOM 813 C CA . TRP A 1 97 ? -3.987 6.682 22.081 1.00 91.81 97 TRP A CA 1
ATOM 814 C C . TRP A 1 97 ? -5.061 6.334 23.117 1.00 91.81 97 TRP A C 1
ATOM 816 O O . TRP A 1 97 ? -5.544 5.205 23.180 1.00 91.81 97 TRP A O 1
ATOM 826 N N . ASP A 1 98 ? -5.426 7.314 23.938 1.00 92.69 98 ASP A N 1
ATOM 827 C CA . ASP A 1 98 ? -6.557 7.198 24.861 1.00 92.69 98 ASP A CA 1
ATOM 828 C C . ASP A 1 98 ? -7.919 7.216 24.134 1.00 92.69 98 ASP A C 1
ATOM 830 O O . ASP A 1 98 ? -8.017 7.446 22.922 1.00 92.69 98 ASP A O 1
ATOM 834 N N . LYS A 1 99 ? -8.997 6.983 24.894 1.00 91.62 99 LYS A N 1
ATOM 835 C CA . LYS A 1 99 ? -10.372 6.945 24.371 1.00 91.62 99 LYS A CA 1
ATOM 836 C C . LYS A 1 99 ? -10.757 8.237 23.642 1.00 91.62 99 LYS A C 1
ATOM 838 O O . LYS A 1 99 ? -11.396 8.171 22.594 1.00 91.62 99 LYS A O 1
ATOM 843 N N . THR A 1 100 ? -10.341 9.393 24.155 1.00 94.44 100 THR A N 1
ATOM 844 C CA . THR A 1 100 ? -10.649 10.708 23.577 1.00 94.44 100 THR A CA 1
ATOM 845 C C . THR A 1 100 ? -9.950 10.891 22.234 1.00 94.44 100 THR A C 1
ATOM 847 O O . THR A 1 100 ? -10.579 11.288 21.249 1.00 94.44 100 THR A O 1
ATOM 850 N N . LYS A 1 101 ? -8.663 10.538 22.145 1.00 95.56 101 LYS A N 1
ATOM 851 C CA . LYS A 1 101 ? -7.901 10.608 20.892 1.00 95.56 101 LYS A CA 1
ATOM 852 C C . LYS A 1 101 ? -8.417 9.615 19.861 1.00 95.56 101 LYS A C 1
ATOM 854 O O . LYS A 1 101 ? -8.526 9.986 18.697 1.00 95.56 101 LYS A O 1
ATOM 859 N N . LEU A 1 102 ? -8.786 8.400 20.267 1.00 95.94 102 LEU A N 1
ATOM 860 C CA . LEU A 1 102 ? -9.397 7.416 19.368 1.00 95.94 102 LEU A CA 1
ATOM 861 C C . LEU A 1 102 ? -10.765 7.886 18.855 1.00 95.94 102 LEU A C 1
ATOM 863 O O . LEU A 1 102 ? -11.046 7.753 17.665 1.00 95.94 102 LEU A O 1
ATOM 867 N N . ALA A 1 103 ? -11.594 8.489 19.712 1.00 96.25 103 ALA A N 1
ATOM 868 C CA . ALA A 1 103 ? -12.877 9.057 19.304 1.00 96.25 103 ALA A CA 1
ATOM 869 C C . ALA A 1 103 ? -12.695 10.196 18.291 1.00 96.25 103 ALA A C 1
ATOM 871 O O . ALA A 1 103 ? -13.336 10.181 17.241 1.00 96.25 103 ALA A O 1
ATOM 872 N N . LYS A 1 104 ? -11.765 11.123 18.558 1.00 97.25 104 LYS A N 1
ATOM 873 C CA . LYS A 1 104 ? -11.400 12.190 17.615 1.00 97.25 104 LYS A CA 1
ATOM 874 C C . LYS A 1 104 ? -10.849 11.620 16.307 1.00 97.25 104 LYS A C 1
ATOM 876 O O . LYS A 1 104 ? -11.182 12.111 15.232 1.00 97.25 104 LYS A O 1
ATOM 881 N N . PHE A 1 105 ? -10.020 10.579 16.386 1.00 97.19 105 PHE A N 1
ATOM 882 C CA . PHE A 1 105 ? -9.459 9.917 15.211 1.00 97.19 105 PHE A CA 1
ATOM 883 C C . PHE A 1 105 ? -10.567 9.329 14.340 1.00 97.19 105 PHE A C 1
ATOM 885 O O . PHE A 1 105 ? -10.526 9.489 13.126 1.00 97.19 105 PHE A O 1
ATOM 892 N N . PHE A 1 106 ? -11.576 8.701 14.948 1.00 96.50 106 PHE A N 1
ATOM 893 C CA . PHE A 1 106 ? -12.735 8.169 14.234 1.00 96.50 106 PHE A CA 1
ATOM 894 C C . PHE A 1 106 ? -13.480 9.238 13.443 1.00 96.50 106 PHE A C 1
ATOM 896 O O . PHE A 1 106 ? -13.762 9.030 12.262 1.00 96.50 106 PHE A O 1
ATOM 903 N N . ASP A 1 107 ? -13.747 10.386 14.060 1.00 97.06 107 ASP A N 1
ATOM 904 C CA . ASP A 1 107 ? -14.482 11.467 13.402 1.00 97.06 107 ASP A CA 1
ATOM 905 C C . ASP A 1 107 ? -13.688 12.039 12.225 1.00 97.06 107 ASP A C 1
ATOM 907 O O . ASP A 1 107 ? -14.215 12.186 11.125 1.00 97.06 107 ASP A O 1
ATOM 911 N N . LEU A 1 108 ? -12.396 12.307 12.433 1.00 97.38 108 LEU A N 1
ATOM 912 C CA . LEU A 1 108 ? -11.515 12.825 11.387 1.00 97.38 108 LEU A CA 1
ATOM 913 C C . LEU A 1 108 ? -11.303 11.815 10.253 1.00 97.38 108 LEU A C 1
ATOM 915 O O . LEU A 1 108 ? -11.313 12.185 9.083 1.00 97.38 108 LEU A O 1
ATOM 919 N N . ASN A 1 109 ? -11.158 10.532 10.580 1.00 95.19 109 ASN A N 1
ATOM 920 C CA . ASN A 1 109 ? -11.012 9.481 9.581 1.00 95.19 109 ASN A CA 1
ATOM 921 C C . ASN A 1 109 ? -12.292 9.302 8.753 1.00 95.19 109 ASN A C 1
ATOM 923 O O . ASN A 1 109 ? -12.211 9.102 7.545 1.00 95.19 109 ASN A O 1
ATOM 927 N N . SER A 1 110 ? -13.465 9.409 9.382 1.00 93.75 110 SER A N 1
ATOM 928 C CA . SER A 1 110 ? -14.760 9.315 8.693 1.00 93.75 110 SER A CA 1
ATOM 929 C C . SER A 1 110 ? -15.023 10.512 7.774 1.00 93.75 110 SER A C 1
ATOM 931 O O . SER A 1 110 ? -15.716 10.368 6.774 1.00 93.75 110 SER A O 1
ATOM 933 N N . LYS A 1 111 ? -14.418 11.671 8.067 1.00 95.88 111 LYS A N 1
ATOM 934 C CA . LYS A 1 111 ? -14.402 12.852 7.186 1.00 95.88 111 LYS A CA 1
ATOM 935 C C . LYS A 1 111 ? -13.448 12.721 5.990 1.00 95.88 111 LYS A C 1
ATOM 937 O O . LYS A 1 111 ? -13.367 13.643 5.189 1.00 95.88 111 LYS A O 1
ATOM 942 N N . GLY A 1 112 ? -12.719 11.609 5.867 1.00 95.31 112 GLY A N 1
ATOM 943 C CA . GLY A 1 112 ? -11.848 11.346 4.722 1.00 95.31 112 GLY A CA 1
ATOM 944 C C . GLY A 1 112 ? -10.480 12.024 4.780 1.00 95.31 112 GLY A C 1
ATOM 945 O O . GLY A 1 112 ? -9.813 12.098 3.752 1.00 95.31 112 GLY A O 1
ATOM 946 N N . LEU A 1 113 ? -10.030 12.488 5.955 1.00 97.00 113 LEU A N 1
ATOM 947 C CA . LEU A 1 113 ? -8.690 13.072 6.085 1.00 97.00 113 LEU A CA 1
ATOM 948 C C . LEU A 1 113 ? -7.605 12.066 5.675 1.00 97.00 113 LEU A C 1
ATOM 950 O O . LEU A 1 113 ? -7.669 10.873 5.986 1.00 97.00 113 LEU A O 1
ATOM 954 N N . THR A 1 114 ? -6.577 12.562 5.000 1.00 94.75 114 THR A N 1
ATOM 955 C CA . THR A 1 114 ? -5.409 11.790 4.567 1.00 94.75 114 THR A CA 1
ATOM 956 C C . THR A 1 114 ? -4.494 11.431 5.743 1.00 94.75 114 THR A C 1
ATOM 958 O O . THR A 1 114 ? -4.572 12.012 6.830 1.00 94.75 114 THR A O 1
ATOM 961 N N . ASP A 1 115 ? -3.576 10.480 5.534 1.00 93.56 115 ASP A N 1
ATOM 962 C CA . ASP A 1 115 ? -2.624 10.061 6.574 1.00 93.56 115 ASP A CA 1
ATOM 963 C C . ASP A 1 115 ? -1.760 11.221 7.081 1.00 93.56 115 ASP A C 1
ATOM 965 O O . ASP A 1 115 ? -1.501 11.328 8.278 1.00 93.56 115 ASP A O 1
ATOM 969 N N . HIS A 1 116 ? -1.340 12.107 6.175 1.00 92.00 116 HIS A N 1
ATOM 970 C CA . HIS A 1 116 ? -0.528 13.279 6.490 1.00 92.00 116 HIS A CA 1
ATOM 971 C C . HIS A 1 116 ? -1.298 14.301 7.333 1.00 92.00 116 HIS A C 1
ATOM 973 O O . HIS A 1 116 ? -0.758 14.847 8.296 1.00 92.00 116 HIS A O 1
ATOM 979 N N . GLU A 1 117 ? -2.573 14.531 7.018 1.00 94.56 117 GLU A N 1
ATOM 980 C CA . GLU A 1 117 ? -3.430 15.439 7.785 1.00 94.56 117 GLU A CA 1
ATOM 981 C C . GLU A 1 117 ? -3.716 14.894 9.184 1.00 94.56 117 GLU A C 1
ATOM 983 O O . GLU A 1 117 ? -3.651 15.642 10.162 1.00 94.56 117 GLU A O 1
ATOM 988 N N . LEU A 1 118 ? -3.980 13.590 9.307 1.00 96.06 118 LEU A N 1
ATOM 989 C CA . LEU A 1 118 ? -4.147 12.931 10.602 1.00 96.06 118 LEU A CA 1
ATOM 990 C C . LEU A 1 118 ? -2.845 12.976 11.411 1.00 96.06 118 LEU A C 1
ATOM 992 O O . LEU A 1 118 ? -2.861 13.361 12.580 1.00 96.06 118 LEU A O 1
ATOM 996 N N . ALA A 1 119 ? -1.710 12.657 10.791 1.00 93.94 119 ALA A N 1
ATOM 997 C CA . ALA A 1 119 ? -0.404 12.682 11.444 1.00 93.94 119 ALA A CA 1
ATOM 998 C C . ALA A 1 119 ? -0.076 14.085 11.982 1.00 93.94 119 ALA A C 1
ATOM 1000 O O . ALA A 1 119 ? 0.330 14.225 13.138 1.00 93.94 119 ALA A O 1
ATOM 1001 N N . LYS A 1 120 ? -0.375 15.131 11.199 1.00 93.00 120 LYS A N 1
ATOM 1002 C CA . LYS A 1 120 ? -0.273 16.536 11.618 1.00 93.00 120 LYS A CA 1
ATOM 1003 C C . LYS A 1 120 ? -1.214 16.871 12.782 1.00 93.00 120 LYS A C 1
ATOM 1005 O O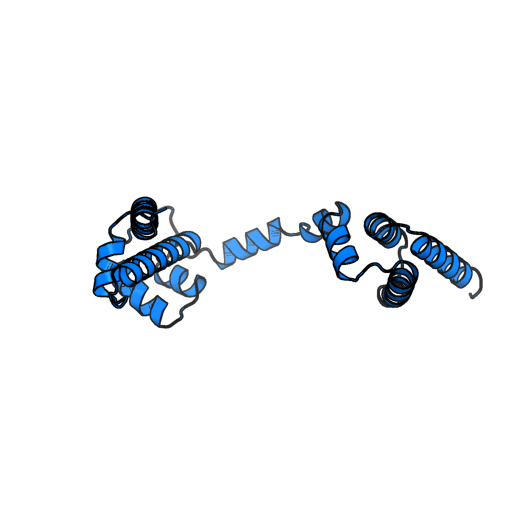 . LYS A 1 120 ? -0.777 17.484 13.752 1.00 93.00 120 LYS A O 1
ATOM 1010 N N . ASN A 1 121 ? -2.480 16.451 12.719 1.00 94.69 121 ASN A N 1
ATOM 1011 C CA . ASN A 1 121 ? -3.484 16.714 13.763 1.00 94.69 121 ASN A CA 1
ATOM 1012 C C . ASN A 1 121 ? -3.121 16.088 15.117 1.00 94.69 121 ASN A C 1
ATOM 1014 O O . ASN A 1 121 ? -3.375 16.683 16.164 1.00 94.69 121 ASN A O 1
ATOM 1018 N N . PHE A 1 122 ? -2.544 14.887 15.095 1.00 93.56 122 PHE A N 1
ATOM 1019 C CA . PHE A 1 122 ? -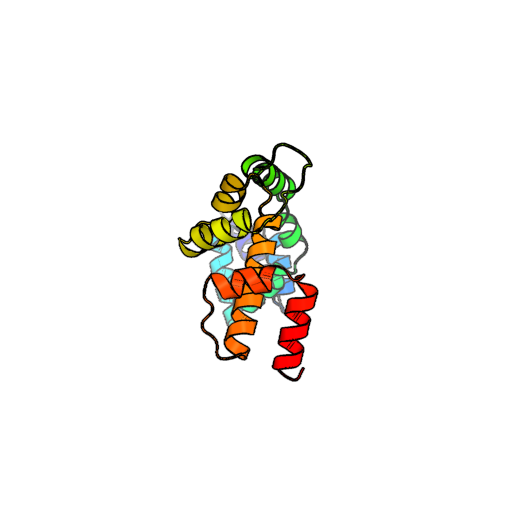2.168 14.138 16.294 1.00 93.56 122 PHE A CA 1
ATOM 1020 C C . PHE A 1 122 ? -0.699 14.322 16.691 1.00 93.56 122 PHE A C 1
ATOM 1022 O O . PHE A 1 122 ? -0.269 13.722 17.673 1.00 93.56 122 PHE A O 1
ATOM 1029 N N . ARG A 1 123 ? 0.058 15.150 15.953 1.00 92.00 123 ARG A N 1
ATOM 1030 C CA . ARG A 1 123 ? 1.504 15.363 16.137 1.00 92.00 123 ARG A CA 1
ATOM 1031 C C . ARG A 1 123 ? 2.265 14.042 16.263 1.00 92.00 123 ARG A C 1
ATOM 1033 O O . ARG A 1 123 ? 3.007 13.813 17.213 1.00 92.00 123 ARG A O 1
ATOM 1040 N N . THR A 1 124 ? 2.000 13.131 15.334 1.00 91.69 124 THR A N 1
ATOM 1041 C CA . THR A 1 124 ? 2.515 11.761 15.369 1.00 91.69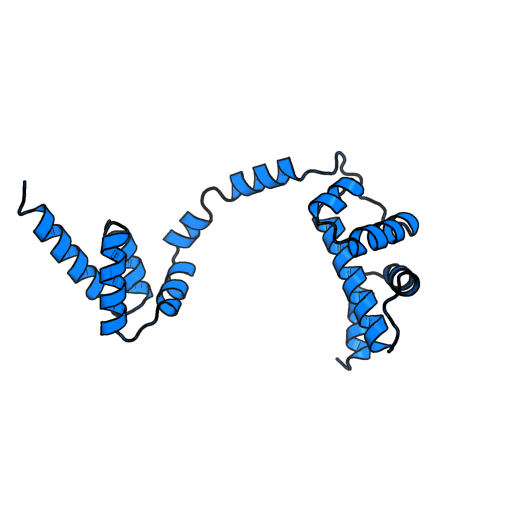 124 THR A CA 1
ATOM 1042 C C . THR A 1 124 ? 3.006 11.321 13.998 1.00 91.69 124 THR A C 1
ATOM 1044 O O . THR A 1 124 ? 2.853 12.031 13.009 1.00 91.69 124 THR A O 1
ATOM 1047 N N . SER A 1 125 ? 3.617 10.145 13.919 1.00 89.31 125 SER A N 1
ATOM 1048 C CA . SER A 1 125 ? 4.121 9.607 12.663 1.00 89.31 125 SER A CA 1
ATOM 1049 C C . SER A 1 125 ? 2.988 9.006 11.816 1.00 89.31 125 SER A C 1
ATOM 1051 O O . SER A 1 125 ? 2.014 8.451 12.333 1.00 89.31 125 SER A O 1
ATOM 1053 N N . ILE A 1 126 ? 3.127 9.058 10.489 1.00 91.00 126 ILE A N 1
ATOM 1054 C CA . ILE A 1 126 ? 2.216 8.369 9.556 1.00 91.00 126 ILE A CA 1
ATOM 1055 C C . ILE A 1 126 ? 2.095 6.865 9.878 1.00 91.00 126 ILE A C 1
ATOM 1057 O O . ILE A 1 126 ? 0.977 6.346 9.878 1.00 91.00 126 ILE A O 1
ATOM 1061 N N . PRO A 1 127 ? 3.181 6.138 10.227 1.00 90.56 127 PRO A N 1
ATOM 1062 C CA . PRO A 1 127 ? 3.068 4.764 10.711 1.00 90.56 127 PRO A CA 1
ATOM 1063 C C . PRO A 1 127 ? 2.124 4.582 11.909 1.00 90.56 127 PRO A C 1
ATOM 1065 O O . PRO A 1 127 ? 1.375 3.603 11.936 1.00 90.56 127 PRO A O 1
ATOM 1068 N N . ALA A 1 128 ? 2.114 5.512 12.872 1.00 91.44 128 ALA A N 1
ATOM 1069 C CA . ALA A 1 128 ? 1.216 5.447 14.025 1.00 91.44 128 ALA A CA 1
ATOM 1070 C C . ALA A 1 128 ? -0.255 5.639 13.617 1.00 91.44 128 ALA A C 1
ATOM 1072 O O . ALA A 1 128 ? -1.115 4.882 14.068 1.00 91.44 128 ALA A O 1
ATOM 1073 N N . VAL A 1 129 ? -0.537 6.577 12.706 1.00 95.00 129 VAL A N 1
ATOM 1074 C CA . VAL A 1 129 ? -1.871 6.760 12.095 1.00 95.00 129 VAL A CA 1
ATOM 1075 C C . VAL A 1 129 ? -2.326 5.483 11.385 1.00 95.00 129 VAL A C 1
ATOM 1077 O O . VAL A 1 129 ? -3.425 4.982 11.632 1.00 95.00 129 VAL A O 1
ATOM 1080 N N . ASN A 1 130 ? -1.455 4.906 10.556 1.00 94.69 130 ASN A N 1
ATOM 1081 C CA . ASN A 1 130 ? -1.740 3.682 9.810 1.00 94.69 130 ASN A CA 1
ATOM 1082 C C . ASN A 1 130 ? -2.015 2.485 10.721 1.00 94.69 130 ASN A C 1
ATOM 1084 O O . ASN A 1 130 ? -2.872 1.656 10.413 1.00 94.69 130 ASN A O 1
ATOM 1088 N N . HIS A 1 131 ? -1.320 2.394 11.854 1.00 94.00 131 HIS A N 1
ATOM 1089 C CA . HIS A 1 131 ? -1.604 1.382 12.865 1.00 94.00 131 HIS A CA 1
ATOM 1090 C C . HIS A 1 131 ? -3.031 1.513 13.422 1.00 94.00 131 HIS A C 1
ATOM 1092 O O . HIS A 1 131 ? -3.757 0.519 13.462 1.00 94.00 131 HIS A O 1
ATOM 1098 N N . ILE A 1 132 ? -3.487 2.724 13.756 1.00 95.31 132 ILE A N 1
ATOM 1099 C CA . ILE A 1 132 ? -4.867 2.934 14.229 1.00 95.31 132 ILE A CA 1
ATOM 1100 C C . ILE A 1 132 ? -5.898 2.630 13.135 1.00 95.31 132 ILE A C 1
ATOM 1102 O O . ILE A 1 132 ? -6.885 1.947 13.413 1.00 95.31 132 ILE A O 1
ATOM 1106 N N . ARG A 1 133 ? -5.650 3.022 11.877 1.00 95.44 133 ARG A N 1
ATOM 1107 C CA . ARG A 1 133 ? -6.524 2.655 10.742 1.00 95.44 133 ARG A CA 1
ATOM 1108 C C . ARG A 1 133 ? -6.690 1.148 10.596 1.00 95.44 133 ARG A C 1
ATOM 1110 O O . ARG A 1 133 ? -7.809 0.669 10.415 1.00 95.44 133 ARG A O 1
ATOM 1117 N N . ARG A 1 134 ? -5.596 0.386 10.706 1.00 95.38 134 ARG A N 1
ATOM 1118 C CA . ARG A 1 134 ? -5.660 -1.082 10.664 1.00 95.38 134 ARG A CA 1
ATOM 1119 C C . ARG A 1 134 ? -6.507 -1.639 11.801 1.00 95.38 134 ARG A C 1
ATOM 1121 O O . ARG A 1 134 ? -7.364 -2.476 11.535 1.00 95.38 134 ARG A O 1
ATOM 1128 N N . LYS A 1 135 ? -6.332 -1.143 13.031 1.00 95.19 135 LYS A N 1
ATOM 1129 C CA . LYS A 1 135 ? -7.182 -1.545 14.165 1.00 95.19 135 LYS A CA 1
ATOM 1130 C C . LYS A 1 135 ? -8.658 -1.252 13.906 1.00 95.19 135 LYS A C 1
ATOM 1132 O O . LYS A 1 135 ? -9.489 -2.115 14.155 1.00 95.19 135 LYS A O 1
ATOM 1137 N N . PHE A 1 136 ? -8.983 -0.082 13.357 1.00 95.81 136 PHE A N 1
ATOM 1138 C CA . PHE A 1 136 ? -10.367 0.296 13.049 1.00 95.81 136 PHE A CA 1
ATOM 1139 C C . PHE A 1 136 ? -10.973 -0.608 11.979 1.00 95.81 136 PHE A C 1
ATOM 1141 O O . PHE A 1 136 ? -12.136 -0.996 12.090 1.00 95.81 136 PHE A O 1
ATOM 1148 N N . ARG A 1 137 ? -10.178 -0.987 10.973 1.00 95.44 137 ARG A N 1
ATOM 1149 C CA . ARG A 1 137 ? -10.589 -1.953 9.953 1.00 95.44 137 ARG A CA 1
ATOM 1150 C C . ARG A 1 137 ? -10.898 -3.314 10.571 1.00 95.44 137 ARG A C 1
ATOM 1152 O O . ARG A 1 137 ? -11.986 -3.819 10.333 1.00 95.44 137 ARG A O 1
ATOM 1159 N N . PHE A 1 138 ? -10.003 -3.855 11.400 1.00 96.19 138 PHE A N 1
ATOM 1160 C CA . PHE A 1 138 ? -10.234 -5.141 12.068 1.00 96.19 138 PHE A CA 1
ATOM 1161 C C . PHE A 1 138 ? -11.430 -5.094 13.024 1.00 96.19 138 PHE A C 1
ATOM 1163 O O . PHE A 1 138 ? -12.248 -6.002 13.033 1.00 96.19 138 PHE A O 1
ATOM 1170 N N . ALA A 1 139 ? -11.591 -4.008 13.782 1.00 96.06 139 ALA A N 1
ATOM 1171 C CA . ALA A 1 139 ? -12.767 -3.819 14.625 1.00 96.06 139 ALA A CA 1
ATOM 1172 C C . ALA A 1 139 ? -14.065 -3.776 13.797 1.00 96.06 139 ALA A C 1
ATOM 1174 O O . ALA A 1 139 ? -15.061 -4.383 14.173 1.00 96.06 139 ALA A O 1
ATOM 1175 N N . SER A 1 140 ? -14.051 -3.088 12.652 1.00 95.50 140 SER A N 1
ATOM 1176 C CA . SER A 1 140 ? -15.210 -3.020 11.753 1.00 95.50 140 SER A CA 1
ATOM 1177 C C . SER A 1 140 ? -15.538 -4.375 11.128 1.00 95.50 140 SER A C 1
ATOM 1179 O O . SER A 1 140 ? -16.705 -4.703 10.951 1.00 95.50 140 SER A O 1
ATOM 1181 N N . GLU A 1 141 ? -14.514 -5.146 10.774 1.00 96.00 141 GLU A N 1
ATOM 1182 C CA . GLU A 1 141 ? -14.635 -6.501 10.240 1.00 96.00 141 GLU A CA 1
ATOM 1183 C C . GLU A 1 141 ? -15.236 -7.457 11.272 1.00 96.00 141 GLU A C 1
ATOM 1185 O O . GLU A 1 141 ? -16.220 -8.123 10.969 1.00 96.00 141 GLU A O 1
ATOM 1190 N N . LEU A 1 142 ? -14.744 -7.429 12.513 1.00 95.19 142 LEU A N 1
ATOM 1191 C CA . LEU A 1 142 ? -15.287 -8.246 13.595 1.00 95.19 142 LEU A CA 1
ATOM 1192 C C . LEU A 1 142 ? -16.765 -7.926 13.871 1.00 95.19 142 LEU A C 1
ATOM 1194 O O . LEU A 1 142 ? -17.578 -8.837 13.975 1.00 95.19 142 LEU A O 1
ATOM 1198 N N . LEU A 1 143 ? -17.139 -6.640 13.897 1.00 95.12 143 LEU A N 1
ATOM 1199 C CA . LEU A 1 143 ? -18.545 -6.243 14.052 1.00 95.12 143 LEU A CA 1
ATOM 1200 C C . LEU A 1 143 ? -19.419 -6.778 12.913 1.00 95.12 143 LEU A C 1
ATOM 1202 O O . LEU A 1 143 ? -20.526 -7.238 13.167 1.00 95.12 143 LEU A O 1
ATOM 1206 N N . ARG A 1 144 ? -18.923 -6.767 11.669 1.00 95.06 144 ARG A N 1
ATOM 1207 C CA . ARG A 1 144 ? -19.656 -7.332 10.525 1.00 95.06 144 ARG A CA 1
ATOM 1208 C C . ARG A 1 144 ? -19.819 -8.845 10.635 1.00 95.06 144 ARG A C 1
ATOM 1210 O O . ARG A 1 144 ? -20.901 -9.337 10.329 1.00 95.06 144 ARG A O 1
ATOM 1217 N N . LEU A 1 145 ? -18.789 -9.561 11.090 1.00 94.06 145 LEU A N 1
ATOM 1218 C CA . LEU A 1 145 ? -18.867 -11.003 11.358 1.00 94.06 145 LEU A CA 1
ATOM 1219 C C . LEU A 1 145 ? -19.899 -11.313 12.453 1.00 94.06 145 LEU A C 1
ATOM 1221 O O . LEU A 1 145 ? -20.644 -12.282 12.343 1.00 94.06 145 LEU A O 1
ATOM 1225 N N . ASP A 1 146 ? -20.030 -10.428 13.441 1.00 92.38 146 ASP A N 1
ATOM 1226 C CA . ASP A 1 146 ? -21.067 -10.495 14.478 1.00 92.38 146 ASP A CA 1
ATOM 1227 C C . ASP A 1 146 ? -22.442 -9.967 14.020 1.00 92.38 146 ASP A C 1
ATOM 1229 O O . ASP A 1 146 ? -23.340 -9.787 14.843 1.00 92.38 146 ASP A O 1
ATOM 1233 N N . LYS A 1 147 ? -22.630 -9.701 12.718 1.00 93.12 147 LYS A N 1
ATOM 1234 C CA . LYS A 1 147 ? -23.855 -9.123 12.127 1.00 93.12 147 LYS A CA 1
ATOM 1235 C C . LYS A 1 147 ? -24.268 -7.776 12.744 1.00 93.12 147 LYS A C 1
ATOM 1237 O O . LYS A 1 147 ? -25.430 -7.382 12.682 1.00 93.12 147 LYS A O 1
ATOM 1242 N N . GLN A 1 148 ? -23.314 -7.037 13.307 1.00 93.56 148 GLN A N 1
ATOM 1243 C CA . GLN A 1 148 ? -23.503 -5.705 13.873 1.00 93.56 148 GLN A CA 1
ATOM 1244 C C . GLN A 1 148 ? -23.028 -4.617 12.904 1.00 93.56 148 GLN A C 1
ATOM 1246 O O . GLN A 1 148 ? -22.038 -4.757 12.179 1.00 93.56 148 GLN A O 1
ATOM 1251 N N . LYS A 1 149 ? -23.709 -3.465 12.919 1.00 91.94 149 LYS A N 1
ATOM 1252 C CA . LYS A 1 149 ? -23.269 -2.291 12.156 1.00 91.94 149 LYS A CA 1
ATOM 1253 C C . LYS A 1 149 ? -21.983 -1.723 12.783 1.00 91.94 149 LYS A C 1
ATOM 1255 O O . LYS A 1 149 ? -21.962 -1.501 13.995 1.00 91.94 149 LYS A O 1
ATOM 1260 N N . PRO A 1 150 ? -20.936 -1.410 11.994 1.00 92.31 150 PRO A N 1
ATOM 1261 C CA . PRO A 1 150 ? -19.678 -0.862 12.501 1.00 92.31 150 PRO A CA 1
ATOM 1262 C C . PRO A 1 150 ? -19.825 0.613 12.913 1.00 92.31 150 PRO A C 1
ATOM 1264 O O . PRO A 1 150 ? -19.371 1.528 12.230 1.00 92.31 150 PRO A O 1
ATOM 1267 N N . ALA A 1 151 ? -20.514 0.850 14.029 1.00 92.81 151 ALA A N 1
ATOM 1268 C CA . ALA A 1 151 ? -20.725 2.171 14.606 1.00 92.81 151 ALA A CA 1
ATOM 1269 C C . ALA A 1 151 ? -19.544 2.597 15.493 1.00 92.81 151 ALA A C 1
ATOM 1271 O O . ALA A 1 151 ? -18.823 1.761 16.047 1.00 92.81 151 ALA A O 1
ATOM 1272 N N . LYS A 1 152 ? -19.391 3.915 15.684 1.00 93.31 152 LYS A N 1
ATOM 1273 C CA . LYS A 1 152 ? -18.308 4.534 16.470 1.00 93.31 152 LYS A CA 1
ATOM 1274 C C . LYS A 1 152 ? -18.097 3.852 17.825 1.00 93.31 152 LYS A C 1
ATOM 1276 O O . LYS A 1 152 ? -16.981 3.454 18.135 1.00 93.31 152 LYS A O 1
ATOM 1281 N N . GLY A 1 153 ? -19.163 3.666 18.607 1.00 92.94 153 GLY A N 1
ATOM 1282 C CA . GLY A 1 153 ? -19.079 3.051 19.937 1.00 92.94 153 GLY A CA 1
ATOM 1283 C C . GLY A 1 153 ? -18.501 1.631 19.919 1.00 92.94 153 GLY A C 1
ATOM 1284 O O . GLY A 1 153 ? -17.593 1.330 20.694 1.00 92.94 153 GLY A O 1
ATOM 1285 N N . GLY A 1 154 ? -18.960 0.786 18.991 1.00 93.44 154 GLY A N 1
ATOM 1286 C CA . GLY A 1 154 ? -18.467 -0.587 18.841 1.00 93.44 154 GLY A CA 1
ATOM 1287 C C . GLY A 1 154 ? -16.999 -0.635 18.418 1.00 93.44 154 GLY A C 1
ATOM 1288 O O . GLY A 1 154 ? -16.203 -1.372 19.001 1.00 93.44 154 GLY A O 1
ATOM 1289 N N . ILE A 1 155 ? -16.612 0.217 17.465 1.00 94.69 155 ILE A N 1
ATOM 1290 C CA . ILE A 1 155 ? -15.224 0.303 16.992 1.00 94.69 155 ILE A CA 1
ATOM 1291 C C . ILE A 1 155 ? -14.295 0.748 18.120 1.00 94.69 155 ILE A C 1
ATOM 1293 O O . ILE A 1 155 ? -13.256 0.125 18.335 1.00 94.69 155 ILE A O 1
ATOM 1297 N N . LEU A 1 156 ? -14.670 1.786 18.872 1.00 94.75 156 LEU A N 1
ATOM 1298 C CA . LEU A 1 156 ? -13.862 2.282 19.987 1.00 94.75 156 LEU A CA 1
ATOM 1299 C C . LEU A 1 156 ? -13.720 1.241 21.102 1.00 94.75 156 LEU A C 1
ATOM 1301 O O . LEU A 1 156 ? -12.624 1.091 21.642 1.00 94.75 156 LEU A O 1
ATOM 1305 N N . LYS A 1 157 ? -14.786 0.487 21.405 1.00 93.44 157 LYS A N 1
ATOM 1306 C CA . LYS A 1 157 ? -14.750 -0.609 22.384 1.00 93.44 157 LYS A CA 1
ATOM 1307 C C . LYS A 1 157 ? -13.743 -1.682 21.972 1.00 93.44 157 LYS A C 1
ATOM 1309 O O . LYS A 1 157 ? -12.866 -2.026 22.761 1.00 93.44 157 LYS A O 1
ATOM 1314 N N . LEU A 1 158 ? -13.805 -2.150 20.726 1.00 93.75 158 LEU A N 1
ATOM 1315 C CA . LEU A 1 158 ? -12.892 -3.177 20.215 1.00 93.75 158 LEU A CA 1
ATOM 1316 C C . LEU A 1 158 ? -11.450 -2.678 20.075 1.00 93.75 158 LEU A C 1
ATOM 1318 O O . LEU A 1 158 ? -10.504 -3.431 20.292 1.00 93.75 158 LEU A O 1
ATOM 1322 N N . CYS A 1 159 ? -11.253 -1.394 19.776 1.00 91.75 159 CYS A N 1
ATOM 1323 C CA . CYS A 1 159 ? -9.920 -0.807 19.643 1.00 91.75 159 CYS A CA 1
ATOM 1324 C C . CYS A 1 159 ? -9.157 -0.665 20.967 1.00 91.75 159 CYS A C 1
ATOM 1326 O O . CYS A 1 159 ? -8.001 -0.237 20.939 1.00 91.75 159 CYS A O 1
ATOM 1328 N N . THR A 1 160 ? -9.746 -1.057 22.099 1.00 87.12 160 THR A N 1
ATOM 1329 C CA . THR A 1 160 ? -9.010 -1.261 23.355 1.00 87.12 160 THR A CA 1
ATOM 1330 C C . THR A 1 160 ? -8.106 -2.499 23.302 1.00 87.12 160 THR A C 1
ATOM 1332 O O . THR A 1 160 ? -7.034 -2.491 23.901 1.00 87.12 160 THR A O 1
ATOM 1335 N N . HIS A 1 161 ? -8.463 -3.523 22.518 1.00 90.00 161 HIS A N 1
ATOM 1336 C CA . HIS A 1 161 ? -7.633 -4.713 22.315 1.00 90.00 161 HIS A CA 1
ATOM 1337 C C . HIS A 1 161 ? -6.421 -4.434 21.416 1.00 90.00 161 HIS A C 1
ATOM 1339 O O . HIS A 1 161 ? -6.404 -3.474 20.639 1.00 90.00 161 HIS A O 1
ATOM 1345 N N . SER A 1 162 ? -5.390 -5.278 21.489 1.00 89.38 162 SER A N 1
ATOM 1346 C CA . SER A 1 162 ? -4.245 -5.217 20.573 1.00 89.38 162 SER A CA 1
ATOM 1347 C C . SER A 1 162 ? -4.626 -5.667 19.153 1.00 89.38 162 SER A C 1
ATOM 1349 O O . SER A 1 162 ? -5.611 -6.375 18.945 1.00 89.38 162 SER A O 1
ATOM 1351 N N . GLU A 1 163 ? -3.822 -5.287 18.152 1.00 90.44 163 GLU A N 1
ATOM 1352 C CA . GLU A 1 163 ? -4.027 -5.732 16.761 1.00 90.44 163 GLU A CA 1
ATOM 1353 C C . GLU A 1 163 ? -3.984 -7.270 16.640 1.00 90.44 163 GLU A C 1
ATOM 1355 O O . GLU A 1 163 ? -4.758 -7.850 15.881 1.00 90.44 163 GLU A O 1
ATOM 1360 N N . SER A 1 164 ? -3.114 -7.940 17.407 1.00 92.50 164 SER A N 1
ATOM 1361 C CA . SER A 1 164 ? -2.995 -9.404 17.408 1.00 92.50 164 SER A CA 1
ATOM 1362 C C . SER A 1 164 ? -4.255 -10.094 17.927 1.00 92.50 164 SER A C 1
ATOM 1364 O O . SER A 1 164 ? -4.698 -11.068 17.324 1.00 92.50 164 SER A O 1
ATOM 1366 N N . VAL A 1 165 ? -4.864 -9.562 18.991 1.00 93.31 165 VAL A N 1
ATOM 1367 C CA . VAL A 1 165 ? -6.119 -10.089 19.542 1.00 93.31 165 VAL A CA 1
ATOM 1368 C C . VAL A 1 165 ? -7.254 -9.931 18.534 1.00 93.31 165 VAL A C 1
ATOM 1370 O O . VAL A 1 165 ? -7.957 -10.899 18.270 1.00 93.31 165 VAL A O 1
ATOM 1373 N N . LEU A 1 166 ? -7.387 -8.758 17.901 1.00 94.69 166 LEU A N 1
ATOM 1374 C CA . LEU A 1 166 ? -8.423 -8.535 16.884 1.00 94.69 166 LEU A CA 1
ATOM 1375 C C . LEU A 1 166 ? -8.289 -9.506 15.703 1.00 94.69 166 LEU A C 1
ATOM 1377 O O . LEU A 1 166 ? -9.282 -10.075 15.262 1.00 94.69 166 LEU A O 1
ATOM 1381 N N . LYS A 1 167 ? -7.063 -9.743 15.220 1.00 94.00 167 LYS A N 1
ATOM 1382 C CA . LYS A 1 167 ? -6.811 -10.721 14.150 1.00 94.00 167 LYS A CA 1
ATOM 1383 C C . LYS A 1 167 ? -7.176 -12.143 14.558 1.00 94.00 167 LYS A C 1
ATOM 1385 O O . LYS A 1 167 ? -7.712 -12.874 13.735 1.00 94.00 167 LYS A O 1
ATOM 1390 N N . ARG A 1 168 ? -6.859 -12.539 15.794 1.00 94.69 168 ARG A N 1
ATOM 1391 C CA . ARG A 1 168 ? -7.193 -13.872 16.302 1.00 94.69 168 ARG A CA 1
ATOM 1392 C C . ARG A 1 168 ? -8.709 -14.073 16.342 1.00 94.69 168 ARG A C 1
ATOM 1394 O O . ARG A 1 168 ? -9.185 -15.046 15.780 1.00 94.69 168 ARG A O 1
ATOM 1401 N N . LEU A 1 169 ? -9.445 -13.104 16.891 1.00 93.75 169 LEU A N 1
ATOM 1402 C CA . LEU A 1 169 ? -10.911 -13.140 16.949 1.00 93.75 169 LEU A CA 1
ATOM 1403 C C . LEU A 1 169 ? -11.552 -13.220 15.556 1.00 93.75 169 LEU A C 1
ATOM 1405 O O . LEU A 1 169 ? -12.530 -13.934 15.372 1.00 93.75 169 LEU A O 1
ATOM 1409 N N . ILE A 1 170 ? -10.995 -12.512 14.566 1.00 94.44 170 ILE A N 1
ATOM 1410 C CA . ILE A 1 170 ? -11.459 -12.615 13.174 1.00 94.44 170 ILE A CA 1
ATOM 1411 C C . ILE A 1 170 ? -11.270 -14.042 12.648 1.00 94.44 170 ILE A C 1
ATOM 1413 O O . ILE A 1 170 ? -12.217 -14.608 12.117 1.00 94.44 170 ILE A O 1
ATOM 1417 N N . ARG A 1 171 ? -10.091 -14.651 12.832 1.00 93.75 171 ARG A N 1
ATOM 1418 C CA . ARG A 1 171 ? -9.831 -16.031 12.376 1.00 93.75 171 ARG A CA 1
ATOM 1419 C C . ARG A 1 171 ? -10.770 -17.046 13.025 1.00 93.75 171 ARG A C 1
ATOM 1421 O O . ARG A 1 171 ? -11.390 -17.829 12.314 1.00 93.75 171 ARG A O 1
ATOM 1428 N N . GLU A 1 172 ? -10.949 -16.947 14.343 1.00 92.81 172 GLU A N 1
ATOM 1429 C CA . GLU A 1 172 ? -11.877 -17.792 15.108 1.00 92.81 172 GLU A CA 1
ATOM 1430 C C . GLU A 1 172 ? -13.312 -17.699 14.555 1.00 92.81 172 GLU A C 1
ATOM 1432 O O . GLU A 1 172 ? -14.007 -18.706 14.447 1.00 92.81 172 GLU A O 1
ATOM 1437 N N . LYS A 1 173 ? -13.748 -16.501 14.146 1.00 89.88 173 LYS A N 1
ATOM 1438 C CA . LYS A 1 173 ? -15.074 -16.264 13.548 1.00 89.88 173 LYS A CA 1
ATOM 1439 C C . LYS A 1 173 ? -15.185 -16.730 12.097 1.00 89.88 173 LYS A C 1
ATOM 1441 O O . LYS A 1 173 ? -16.269 -17.112 11.669 1.00 89.88 173 LYS A O 1
ATOM 1446 N N . GLU A 1 174 ? -14.092 -16.690 11.344 1.00 88.62 174 GLU A N 1
ATOM 1447 C CA . GLU A 1 174 ? -14.019 -17.218 9.979 1.00 88.62 174 GLU A CA 1
ATOM 1448 C C . GLU A 1 174 ? -13.893 -18.751 9.930 1.00 88.62 174 GLU A C 1
ATOM 1450 O O . GLU A 1 174 ? -13.965 -19.321 8.842 1.00 88.62 174 GLU A O 1
ATOM 1455 N N . GLY A 1 175 ? -13.694 -19.416 11.074 1.00 79.12 175 GLY A N 1
ATOM 1456 C CA . GLY A 1 175 ? -13.440 -20.857 11.137 1.00 79.12 175 GLY A CA 1
ATOM 1457 C C . GLY A 1 175 ? -12.063 -21.254 10.590 1.00 79.12 175 GLY A C 1
ATOM 1458 O O . GLY A 1 175 ? -11.931 -22.338 10.025 1.00 79.12 175 GLY A O 1
ATOM 1459 N N . LYS A 1 176 ? -11.064 -20.367 10.710 1.00 55.94 176 LYS A N 1
ATOM 1460 C CA . LYS A 1 176 ? -9.678 -20.563 10.244 1.00 55.94 176 LYS A CA 1
ATOM 1461 C C . LYS A 1 176 ? -8.669 -20.639 11.383 1.00 55.94 176 LYS A C 1
ATOM 1463 O O . LYS A 1 176 ? -8.871 -19.947 12.406 1.00 55.94 176 LYS A O 1
#

Sequence (176 aa):
MSVKKYGNLRKRKRKLLSASTPEQYIELSIKSKLTGPKKSSITSEWLTSTGYTIDDIKYARNRHPFWRKKRNQGSYERNSKRLEQHNYYRSDQKIVWDKTKLAKFFDLNSKGLTDHELAKNFRTSIPAVNHIRRKFRFASELLRLDKQKPAKGGILKLCTHSESVLKRLIREKEGK

Organism: NCBI:txid1001599

Secondary structure (DSSP, 8-state):
--SHHHHHHHHHHHHHHT-SSHHHHHHHHHHT---HHHHHHHHHHHHHHH---HHHHHHHHHH-HHHHHHHHTTHHHHHHHHHHHT---SSS------HHHHHHHHHHHHTT--HHHHHHHHTS-HHHHHHHHHHHHHHHHHHHHTT----HHHHHHHTTS-HHHHHHHHHHHHT-

Foldseek 3Di:
DPDVVVVLLVVLLVCLLPDQALLSNVVSVVVSPDDPVSVVVSVVVSCVVRVDDPVRNVVSLVPDPVNVCVVCVCVVVVVVVVCVVQQLADDPDADDCDLVNLLVLVVCVVVVDDLSRNCNVRSHHSVVNVLSVLLLVLQCLLCVLVVHHSDSVSSSVSSVDHSVVSVVSNCVSVVD

pLDDT: mean 88.98, std 9.05, range [50.78, 97.38]